Protein AF-A0A7Z6QCH1-F1 (afdb_monomer_lite)

Radius of gyration: 24.49 Å; chains: 1; bounding box: 34×30×82 Å

Structure (mmCIF, N/CA/C/O backbone):
data_AF-A0A7Z6QCH1-F1
#
_entry.id   AF-A0A7Z6QCH1-F1
#
loop_
_atom_site.group_PDB
_atom_site.id
_atom_site.type_symbol
_atom_site.label_atom_id
_atom_site.label_alt_id
_atom_site.label_comp_id
_atom_site.label_asym_id
_atom_site.label_entity_id
_atom_site.label_seq_id
_atom_site.pdbx_PDB_ins_code
_atom_site.Cartn_x
_atom_site.Cartn_y
_atom_site.Cartn_z
_atom_site.occupancy
_atom_site.B_iso_or_equiv
_atom_site.auth_seq_id
_atom_site.auth_comp_id
_atom_site.auth_asym_id
_atom_site.auth_atom_id
_atom_site.pdbx_PDB_model_num
ATOM 1 N N . MET A 1 1 ? 15.263 20.296 61.109 1.00 61.41 1 MET A N 1
ATOM 2 C CA . MET A 1 1 ? 14.165 19.345 60.810 1.00 61.41 1 MET A CA 1
ATOM 3 C C . MET A 1 1 ? 13.140 19.883 59.809 1.00 61.41 1 MET A C 1
ATOM 5 O O . MET A 1 1 ? 12.964 19.236 58.791 1.00 61.41 1 MET A O 1
ATOM 9 N N . LYS A 1 2 ? 12.540 21.075 59.998 1.00 62.50 2 LYS A N 1
ATOM 10 C CA . LYS A 1 2 ? 11.547 21.638 59.047 1.00 62.50 2 LYS A CA 1
ATOM 11 C C . LYS A 1 2 ? 12.040 21.729 57.587 1.00 62.50 2 LYS A C 1
ATOM 13 O O . LYS A 1 2 ? 11.340 21.277 56.697 1.00 62.50 2 LYS A O 1
ATOM 18 N N . ARG A 1 3 ? 13.266 22.219 57.334 1.00 67.62 3 ARG A N 1
ATOM 19 C CA . ARG A 1 3 ? 13.839 22.304 55.966 1.00 67.62 3 ARG A CA 1
ATOM 20 C C . ARG A 1 3 ? 14.036 20.941 55.282 1.00 67.62 3 ARG A C 1
ATOM 22 O O . ARG A 1 3 ? 13.786 20.836 54.091 1.00 67.62 3 ARG A O 1
ATOM 29 N N . LEU A 1 4 ? 14.441 19.910 56.029 1.00 71.88 4 LEU A N 1
ATOM 30 C CA . LEU A 1 4 ? 14.598 18.547 55.493 1.00 71.88 4 LEU A CA 1
ATOM 31 C C . LEU A 1 4 ? 13.239 17.923 55.150 1.00 71.88 4 LEU A C 1
ATOM 33 O O . LEU A 1 4 ? 13.117 17.233 54.146 1.00 71.88 4 LEU A O 1
ATOM 37 N N . PHE A 1 5 ? 12.210 18.230 55.943 1.00 73.56 5 PHE A N 1
ATOM 38 C CA . PHE A 1 5 ? 10.838 17.803 55.676 1.00 73.56 5 PHE A CA 1
ATOM 39 C C . PHE A 1 5 ? 10.277 18.450 54.400 1.00 73.56 5 PHE A C 1
ATOM 41 O O . PHE A 1 5 ? 9.689 17.761 53.577 1.00 73.56 5 PHE A O 1
ATOM 48 N N . PHE A 1 6 ? 10.532 19.747 54.187 1.00 77.44 6 PHE A N 1
ATOM 49 C CA . PHE A 1 6 ? 10.149 20.442 52.950 1.00 77.44 6 PHE A CA 1
ATOM 50 C C . PHE A 1 6 ? 10.866 19.894 51.711 1.00 77.44 6 PHE A C 1
ATOM 52 O O . PHE A 1 6 ? 10.227 19.703 50.683 1.00 77.44 6 PHE A O 1
ATOM 59 N N . LEU A 1 7 ? 12.167 19.602 51.805 1.00 79.75 7 LEU A N 1
ATOM 60 C CA . LEU A 1 7 ? 12.923 19.014 50.693 1.00 79.75 7 LEU A CA 1
ATOM 61 C C . LEU A 1 7 ? 12.437 17.599 50.352 1.00 79.75 7 LEU A C 1
ATOM 63 O O . LEU A 1 7 ? 12.291 17.277 49.178 1.00 79.75 7 LEU A O 1
ATOM 67 N N . SER A 1 8 ? 12.124 16.792 51.370 1.00 82.00 8 SER A N 1
ATOM 68 C CA . SER A 1 8 ? 11.502 15.475 51.195 1.00 82.00 8 SER A CA 1
ATOM 69 C C . SER A 1 8 ? 10.136 15.584 50.506 1.00 82.00 8 SER A C 1
ATOM 71 O O . SER A 1 8 ? 9.868 14.871 49.544 1.00 82.00 8 SER A O 1
ATOM 73 N N . LEU A 1 9 ? 9.303 16.545 50.921 1.00 81.00 9 LEU A N 1
ATOM 74 C CA . LEU A 1 9 ? 7.988 16.773 50.322 1.00 81.00 9 LEU A CA 1
ATOM 75 C C . LEU A 1 9 ? 8.090 17.182 48.842 1.00 81.00 9 LEU A C 1
ATOM 77 O O . LEU A 1 9 ? 7.356 16.662 48.008 1.00 81.00 9 LEU A O 1
ATOM 81 N N . ILE A 1 10 ? 9.024 18.078 48.507 1.00 82.88 10 ILE A N 1
ATOM 82 C CA . ILE A 1 10 ? 9.276 18.510 47.122 1.00 82.88 10 ILE A CA 1
ATOM 83 C C . ILE A 1 10 ? 9.765 17.334 46.274 1.00 82.88 10 ILE A C 1
ATOM 85 O O . ILE A 1 10 ? 9.300 17.153 45.152 1.00 82.88 10 ILE A O 1
ATOM 89 N N . PHE A 1 11 ? 10.665 16.511 46.817 1.00 78.50 11 PHE A N 1
ATOM 90 C CA . PHE A 1 11 ? 11.168 15.328 46.127 1.00 78.50 11 PHE A CA 1
ATOM 91 C C . PHE A 1 11 ? 10.043 14.334 45.811 1.00 78.50 11 PHE A C 1
ATOM 93 O O . PHE A 1 11 ? 9.949 13.845 44.691 1.00 78.50 11 PHE A O 1
ATOM 100 N N . VAL A 1 12 ? 9.133 14.108 46.761 1.00 80.81 12 VAL A N 1
ATOM 101 C CA . VAL A 1 12 ? 7.958 13.249 46.561 1.00 80.81 12 VAL A CA 1
ATOM 102 C C . VAL A 1 12 ? 7.028 13.817 45.484 1.00 80.81 12 VAL A C 1
ATOM 104 O O . VAL A 1 12 ? 6.599 13.076 44.606 1.00 80.81 12 VAL A O 1
ATOM 107 N N . VAL A 1 13 ? 6.760 15.127 45.482 1.00 80.62 13 VAL A N 1
ATOM 108 C CA . VAL A 1 13 ? 5.917 15.771 44.455 1.00 80.62 13 VAL A CA 1
ATOM 109 C C . VAL A 1 13 ? 6.523 15.643 43.051 1.00 80.62 13 VAL A C 1
ATOM 111 O O . VAL A 1 13 ? 5.791 15.380 42.100 1.00 80.62 13 VAL A O 1
ATOM 114 N N . LEU A 1 14 ? 7.848 15.762 42.918 1.00 76.19 14 LEU A N 1
ATOM 115 C CA . LEU A 1 14 ? 8.549 15.607 41.635 1.00 76.19 14 LEU A CA 1
ATOM 116 C C . LEU A 1 14 ? 8.504 14.169 41.085 1.00 76.19 14 LEU A C 1
ATOM 118 O O . LEU A 1 14 ? 8.503 13.977 39.868 1.00 76.19 14 LEU A O 1
ATOM 122 N N . LEU A 1 15 ? 8.439 13.161 41.960 1.00 73.50 15 LEU A N 1
ATOM 123 C CA . LEU A 1 15 ? 8.279 11.760 41.550 1.00 73.50 15 LEU A CA 1
ATOM 124 C C . LEU A 1 15 ? 6.876 11.470 40.996 1.00 73.50 15 LEU A C 1
ATOM 126 O O . LEU A 1 15 ? 6.732 10.635 40.109 1.00 73.50 15 LEU A O 1
ATOM 130 N N . PHE A 1 16 ? 5.844 12.166 41.480 1.00 67.56 16 PHE A N 1
ATOM 131 C CA . PHE A 1 16 ? 4.475 11.986 40.984 1.00 67.56 16 PHE A CA 1
ATOM 132 C C . PHE A 1 16 ? 4.176 12.794 39.713 1.00 67.56 16 PHE A C 1
ATOM 134 O O . PHE A 1 16 ? 3.328 12.383 38.926 1.00 67.56 16 PHE A O 1
ATOM 141 N N . SER A 1 17 ? 4.876 13.906 39.464 1.00 67.25 17 SER A N 1
ATOM 142 C CA . SER A 1 17 ? 4.693 14.714 38.246 1.00 67.25 17 SER A CA 1
ATOM 143 C C . SER A 1 17 ? 5.424 14.177 37.010 1.00 67.25 17 SER A C 1
ATOM 145 O O . SER A 1 17 ? 5.199 14.675 35.910 1.00 67.25 17 SER A O 1
ATOM 147 N N . SER A 1 18 ? 6.285 13.167 37.162 1.00 59.84 18 SER A N 1
ATOM 148 C CA . SER A 1 18 ? 7.054 12.564 36.062 1.00 59.84 18 SER A CA 1
ATOM 149 C C . SER A 1 18 ? 6.364 11.361 35.405 1.00 59.84 18 SER A C 1
ATOM 151 O O . SER A 1 18 ? 6.889 10.801 34.443 1.00 59.84 18 SER A O 1
ATOM 153 N N . VAL A 1 19 ? 5.163 10.987 35.859 1.00 62.56 19 VAL A N 1
ATOM 154 C CA . VAL A 1 19 ? 4.358 9.949 35.206 1.00 62.56 19 VAL A CA 1
ATOM 155 C C . VAL A 1 19 ? 3.614 10.572 34.024 1.00 62.56 19 VAL A C 1
ATOM 157 O O . VAL A 1 19 ? 2.478 11.021 34.152 1.00 62.56 19 VAL A O 1
ATOM 160 N N . ILE A 1 20 ? 4.266 10.625 32.860 1.00 69.25 20 ILE A N 1
ATOM 161 C CA . ILE A 1 20 ? 3.573 10.888 31.595 1.00 69.25 20 ILE A CA 1
ATOM 162 C C . ILE A 1 20 ? 2.740 9.636 31.291 1.00 69.25 20 ILE A C 1
ATOM 164 O O . ILE A 1 20 ? 3.325 8.560 31.137 1.00 69.25 20 ILE A O 1
ATOM 168 N N . PRO A 1 21 ? 1.400 9.719 31.221 1.00 59.12 21 PRO A N 1
ATOM 169 C CA . PRO A 1 21 ? 0.595 8.577 30.823 1.00 59.12 21 PRO A CA 1
ATOM 170 C C . PRO A 1 21 ? 0.903 8.254 29.357 1.00 59.12 21 PRO A C 1
ATOM 172 O O . PRO A 1 21 ? 0.498 8.978 28.450 1.00 59.12 21 PRO A O 1
ATOM 175 N N . VAL A 1 22 ? 1.644 7.171 29.117 1.00 60.22 22 VAL A N 1
ATOM 176 C CA . VAL A 1 22 ? 1.742 6.566 27.787 1.00 60.22 22 VAL A CA 1
ATOM 177 C C . VAL A 1 22 ? 0.430 5.828 27.558 1.00 60.22 22 VAL A C 1
ATOM 179 O O . VAL A 1 22 ? 0.206 4.746 28.098 1.00 60.22 22 VAL A O 1
ATOM 182 N N . SER A 1 23 ? -0.472 6.469 26.818 1.00 64.19 23 SER A N 1
ATOM 183 C CA . SER A 1 23 ? -1.661 5.819 26.274 1.00 64.19 23 SER A CA 1
ATOM 184 C C . SER A 1 23 ? -1.210 4.637 25.423 1.00 64.19 23 SER A C 1
ATOM 186 O O . SER A 1 23 ? -0.364 4.809 24.546 1.00 64.19 23 SER A O 1
ATOM 188 N N . ALA A 1 24 ? -1.747 3.444 25.678 1.00 68.44 24 ALA A N 1
ATOM 189 C CA . ALA A 1 24 ? -1.579 2.341 24.743 1.00 68.44 24 ALA A CA 1
ATOM 190 C C . ALA A 1 24 ? -2.197 2.761 23.400 1.00 68.44 24 ALA A C 1
ATOM 192 O O . ALA A 1 24 ? -3.323 3.261 23.381 1.00 68.44 24 ALA A O 1
ATOM 193 N N . GLU A 1 25 ? -1.438 2.617 22.312 1.00 76.69 25 GLU A N 1
ATOM 194 C CA . GLU A 1 25 ? -1.916 2.916 20.961 1.00 76.69 25 GLU A CA 1
ATOM 195 C C . GLU A 1 25 ? -3.150 2.057 20.675 1.00 76.69 25 GLU A C 1
ATOM 197 O O . GLU A 1 25 ? -3.152 0.844 20.912 1.00 76.69 25 GLU A O 1
ATOM 202 N N . SER A 1 26 ? -4.231 2.695 20.236 1.00 88.88 26 SER A N 1
ATOM 203 C CA . SER A 1 26 ? -5.458 1.974 19.917 1.00 88.88 26 SER A CA 1
ATOM 204 C C . SER A 1 26 ? -5.257 1.100 18.677 1.00 88.88 26 SER A C 1
ATOM 206 O O . SER A 1 26 ? -4.459 1.411 17.796 1.00 88.88 26 SER A O 1
ATOM 208 N N . GLU A 1 27 ? -6.020 0.011 18.556 1.00 91.62 27 GLU A N 1
ATOM 209 C CA . GLU A 1 27 ? -5.979 -0.829 17.349 1.00 91.62 27 GLU A CA 1
ATOM 210 C C . GLU A 1 27 ? -6.324 -0.021 16.079 1.00 91.62 27 GLU A C 1
ATOM 212 O O . GLU A 1 27 ? -5.755 -0.252 15.013 1.00 91.62 27 GLU A O 1
ATOM 217 N N . PHE A 1 28 ? -7.187 0.993 16.211 1.00 91.81 28 PHE A N 1
ATOM 218 C CA . PHE A 1 28 ? -7.458 1.959 15.149 1.00 91.81 28 PHE A CA 1
ATOM 219 C C . PHE A 1 28 ? -6.198 2.722 14.715 1.00 91.81 28 PHE A C 1
ATOM 221 O O . PHE A 1 28 ? -5.894 2.769 13.524 1.00 91.81 28 PHE A O 1
ATOM 228 N N . GLU A 1 29 ? -5.464 3.304 15.668 1.00 93.62 29 GLU A N 1
ATOM 229 C CA . GLU A 1 29 ? -4.233 4.061 15.401 1.00 93.62 29 GLU A CA 1
ATOM 230 C C . GLU A 1 29 ? -3.141 3.174 14.800 1.00 93.62 29 GLU A C 1
ATOM 232 O O . GLU A 1 29 ? -2.511 3.583 13.827 1.00 93.62 29 GLU A O 1
ATOM 237 N N . LEU A 1 30 ? -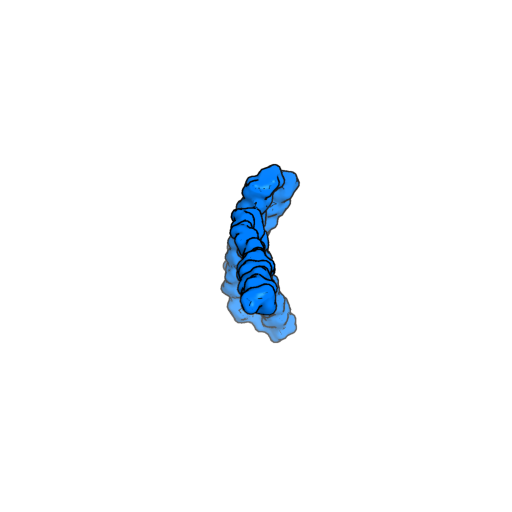3.002 1.933 15.280 1.00 94.88 30 LEU A N 1
ATOM 238 C CA . LEU A 1 30 ? -2.058 0.958 14.730 1.00 94.88 30 LEU A CA 1
ATOM 239 C C . LEU A 1 30 ? -2.316 0.693 13.242 1.00 94.88 30 LEU A C 1
ATOM 241 O O . LEU A 1 30 ? -1.403 0.792 12.420 1.00 94.88 30 LEU A O 1
ATOM 245 N N . TYR A 1 31 ? -3.561 0.385 12.868 1.00 96.31 31 TYR A N 1
ATOM 246 C CA . TYR A 1 31 ? -3.906 0.145 11.465 1.00 96.31 31 TYR A CA 1
ATOM 247 C C . TYR A 1 31 ? -3.816 1.408 10.607 1.00 96.31 31 TYR A C 1
ATOM 249 O O . TYR A 1 31 ? -3.444 1.331 9.434 1.00 96.31 31 TYR A O 1
ATOM 257 N N . LEU A 1 32 ? -4.135 2.572 11.174 1.00 95.38 32 LEU A N 1
ATOM 258 C CA . LEU A 1 32 ? -4.035 3.842 10.467 1.00 95.38 32 LEU A CA 1
ATOM 259 C C . LEU A 1 32 ? -2.570 4.230 10.204 1.00 95.38 32 LEU A C 1
ATOM 261 O O . LEU A 1 32 ? -2.230 4.653 9.100 1.00 95.38 32 LEU A O 1
ATOM 265 N N . SER A 1 33 ? -1.695 4.037 11.190 1.00 96.88 33 SER A N 1
ATOM 266 C CA . SER A 1 33 ? -0.246 4.212 11.062 1.00 96.88 33 SER A CA 1
ATOM 267 C C . SER A 1 33 ? 0.323 3.283 9.987 1.00 96.88 33 SER A C 1
ATOM 269 O O . SER A 1 33 ? 1.046 3.723 9.089 1.00 96.88 33 SER A O 1
ATOM 271 N N . ASP A 1 34 ? -0.084 2.014 10.005 1.00 97.88 34 ASP A N 1
ATOM 272 C CA . ASP A 1 34 ? 0.327 1.019 9.017 1.00 97.88 34 ASP A CA 1
ATOM 273 C C . ASP A 1 34 ? -0.149 1.361 7.589 1.00 97.88 34 ASP A C 1
ATOM 275 O O . ASP A 1 34 ? 0.621 1.230 6.631 1.00 97.88 34 ASP A O 1
ATOM 279 N N . PHE A 1 35 ? -1.373 1.886 7.438 1.00 97.94 35 PHE A N 1
ATOM 280 C CA . PHE A 1 35 ? -1.861 2.434 6.168 1.00 97.94 35 PHE A CA 1
ATOM 281 C C . PHE A 1 35 ? -0.931 3.528 5.630 1.00 97.94 35 PHE A C 1
ATOM 283 O O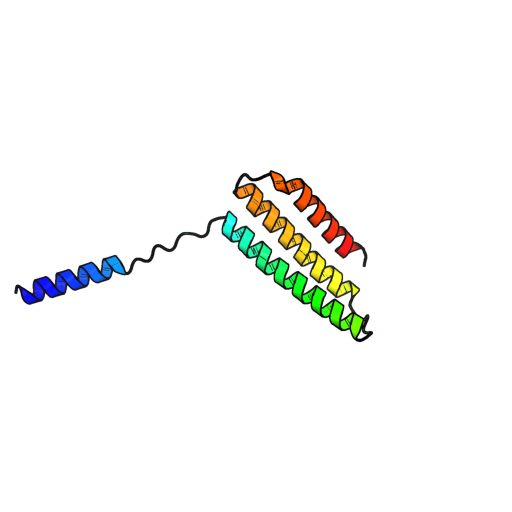 . PHE A 1 35 ? -0.495 3.439 4.480 1.00 97.94 35 PHE A O 1
ATOM 290 N N . TYR A 1 36 ? -0.590 4.531 6.447 1.00 98.19 36 TYR A N 1
ATOM 291 C CA . TYR A 1 36 ? 0.256 5.642 6.004 1.00 98.19 36 TYR A CA 1
ATOM 292 C C . TYR A 1 36 ? 1.662 5.182 5.613 1.00 98.19 36 TYR A C 1
ATOM 294 O O . TYR A 1 36 ? 2.162 5.576 4.559 1.00 98.19 36 TYR A O 1
ATOM 302 N N . GLN A 1 37 ? 2.279 4.296 6.397 1.00 98.50 37 GLN A N 1
ATOM 303 C CA . GLN A 1 37 ? 3.615 3.774 6.090 1.00 98.50 37 GLN A CA 1
ATOM 304 C C . GLN A 1 37 ? 3.653 3.036 4.744 1.00 98.50 37 GLN A C 1
ATOM 306 O O . GLN A 1 37 ? 4.597 3.184 3.964 1.00 98.50 37 GLN A O 1
ATOM 311 N N . LYS A 1 38 ? 2.629 2.231 4.448 1.00 98.69 38 LYS A N 1
ATOM 312 C CA . LYS A 1 38 ? 2.538 1.483 3.186 1.00 98.69 38 LYS A CA 1
ATOM 313 C C . LYS A 1 38 ? 2.164 2.381 2.010 1.00 98.69 38 LYS A C 1
ATOM 315 O O . LYS A 1 38 ? 2.753 2.249 0.937 1.00 98.69 38 LYS A O 1
ATOM 320 N N . GLN A 1 39 ? 1.265 3.343 2.220 1.00 98.44 39 GLN A N 1
ATOM 321 C CA . GLN A 1 39 ? 0.933 4.364 1.226 1.00 98.44 39 GLN A CA 1
ATOM 322 C C . GLN A 1 39 ? 2.177 5.165 0.816 1.00 98.44 39 GLN A C 1
ATOM 324 O O . GLN A 1 39 ? 2.385 5.408 -0.375 1.00 98.44 39 GLN A O 1
ATOM 329 N N . GLU A 1 40 ? 3.021 5.552 1.775 1.00 98.62 40 GLU A N 1
ATOM 330 C CA . GLU A 1 40 ? 4.256 6.290 1.504 1.00 98.62 40 GLU A CA 1
ATOM 331 C C . GLU A 1 40 ? 5.218 5.468 0.635 1.00 98.62 40 GLU A C 1
ATOM 333 O O . GLU A 1 40 ? 5.731 5.970 -0.369 1.00 98.62 40 GLU A O 1
ATOM 338 N N . LYS A 1 41 ? 5.402 4.178 0.953 1.00 98.69 41 LYS A N 1
ATOM 339 C CA . LYS A 1 41 ? 6.222 3.259 0.146 1.00 98.69 41 LYS A CA 1
ATOM 340 C C . LYS A 1 41 ? 5.693 3.123 -1.282 1.00 98.69 41 LYS A C 1
ATOM 342 O O . LYS A 1 41 ? 6.465 3.289 -2.227 1.00 98.69 41 LYS A O 1
ATOM 347 N N . ALA A 1 42 ? 4.390 2.884 -1.447 1.00 98.50 42 ALA A N 1
ATOM 348 C CA . ALA A 1 42 ? 3.759 2.804 -2.765 1.00 98.50 42 ALA A CA 1
ATOM 349 C C . ALA A 1 42 ? 3.968 4.101 -3.564 1.00 98.50 42 ALA A C 1
ATOM 351 O O . ALA A 1 42 ? 4.416 4.066 -4.710 1.00 98.50 42 ALA A O 1
ATOM 352 N N . SER A 1 43 ? 3.720 5.252 -2.934 1.00 98.38 43 SER A N 1
ATOM 353 C CA . SER A 1 43 ? 3.849 6.576 -3.558 1.00 98.38 43 SER A CA 1
ATOM 354 C C . SER A 1 43 ? 5.281 6.872 -3.992 1.00 98.38 43 SER A C 1
ATOM 356 O O . SER A 1 43 ? 5.503 7.399 -5.082 1.00 98.38 43 SER A O 1
ATOM 358 N N . LYS A 1 44 ? 6.266 6.498 -3.169 1.00 98.69 44 LYS A N 1
ATOM 359 C CA . LYS A 1 44 ? 7.682 6.640 -3.507 1.00 98.69 44 LYS A CA 1
ATOM 360 C C . LYS A 1 44 ? 8.035 5.839 -4.761 1.00 98.69 44 LYS A C 1
ATOM 362 O O . LYS A 1 44 ? 8.636 6.393 -5.677 1.00 98.69 44 LYS A O 1
ATOM 367 N N . ILE A 1 45 ? 7.618 4.575 -4.837 1.00 98.31 45 ILE A N 1
ATOM 368 C CA . ILE A 1 45 ? 7.895 3.726 -6.004 1.00 98.31 45 ILE A CA 1
ATOM 369 C C . ILE A 1 45 ? 7.204 4.27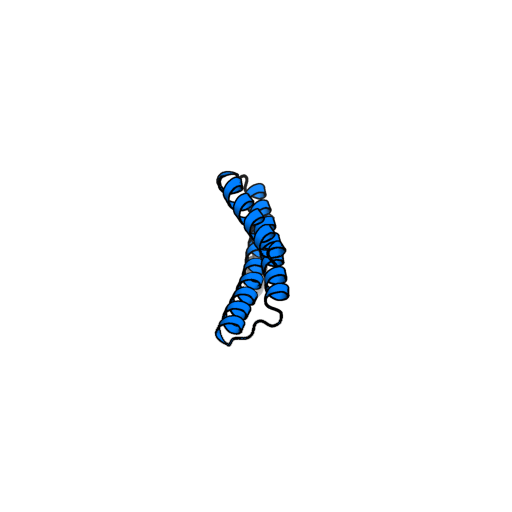9 -7.255 1.00 98.31 45 ILE A C 1
ATOM 371 O O . ILE A 1 45 ? 7.841 4.365 -8.301 1.00 98.31 45 ILE A O 1
ATOM 375 N N . LEU A 1 46 ? 5.939 4.702 -7.158 1.00 97.38 46 LEU A N 1
ATOM 376 C CA . LEU A 1 46 ? 5.218 5.304 -8.286 1.00 97.38 46 LEU A CA 1
ATOM 377 C C . LEU A 1 46 ? 5.905 6.570 -8.803 1.00 97.38 46 LEU A C 1
ATOM 379 O O . LEU A 1 46 ? 6.022 6.749 -10.012 1.00 97.38 46 LEU A O 1
ATOM 383 N N . LYS A 1 47 ? 6.409 7.418 -7.902 1.00 98.12 47 LYS A N 1
ATOM 384 C CA . LYS A 1 47 ? 7.168 8.616 -8.273 1.00 98.12 47 LYS A CA 1
ATOM 385 C C . LYS A 1 47 ? 8.478 8.268 -8.976 1.00 98.12 47 LYS A C 1
ATOM 387 O O . LYS A 1 47 ? 8.859 8.933 -9.932 1.00 98.12 47 LYS A O 1
ATOM 392 N N . GLU A 1 48 ? 9.168 7.230 -8.517 1.00 97.00 48 GLU A N 1
ATOM 393 C CA . GLU A 1 48 ? 10.391 6.761 -9.168 1.00 97.00 48 GLU A CA 1
ATOM 394 C C . GLU A 1 48 ? 10.096 6.159 -10.556 1.00 97.00 48 GLU A C 1
ATOM 396 O O . GLU A 1 48 ? 10.830 6.449 -11.493 1.00 97.00 48 GLU A O 1
ATOM 401 N N . ILE A 1 49 ? 8.986 5.427 -10.727 1.00 96.44 49 ILE A N 1
ATOM 402 C CA . ILE A 1 49 ? 8.508 4.967 -12.046 1.00 96.44 49 ILE A CA 1
ATOM 403 C C . ILE A 1 49 ? 8.191 6.153 -12.963 1.00 96.44 49 ILE A C 1
ATOM 405 O O . ILE A 1 49 ? 8.543 6.131 -14.138 1.00 96.44 49 ILE A O 1
ATOM 409 N N . GLU A 1 50 ? 7.519 7.185 -12.448 1.00 96.75 50 GLU A N 1
ATOM 410 C CA . GLU A 1 50 ? 7.205 8.390 -13.218 1.00 96.75 50 GLU A CA 1
ATOM 411 C C . GLU A 1 50 ? 8.481 9.079 -13.722 1.00 96.75 50 GLU A C 1
ATOM 413 O O . GLU A 1 50 ? 8.537 9.487 -14.883 1.00 96.75 50 GLU A O 1
ATOM 418 N N . THR A 1 51 ? 9.511 9.181 -12.876 1.00 96.69 51 THR A N 1
ATOM 419 C CA . THR A 1 51 ? 10.831 9.691 -13.270 1.00 96.69 51 THR A CA 1
ATOM 420 C C . THR A 1 51 ? 11.484 8.801 -14.326 1.00 96.69 51 THR A C 1
ATOM 422 O O . THR A 1 51 ? 11.851 9.311 -15.381 1.00 96.69 51 THR A O 1
ATOM 425 N N . ASP A 1 52 ? 11.553 7.482 -14.099 1.00 94.69 52 ASP A N 1
ATOM 426 C CA . ASP A 1 52 ? 12.150 6.526 -15.045 1.00 94.69 52 ASP A CA 1
ATOM 427 C C . ASP A 1 52 ? 11.500 6.659 -16.439 1.00 94.69 52 ASP A C 1
ATOM 429 O O . ASP A 1 52 ? 12.192 6.768 -17.453 1.00 94.69 52 ASP A O 1
ATOM 433 N N . LEU A 1 53 ? 10.164 6.740 -16.489 1.00 95.06 53 LEU A N 1
ATOM 434 C CA . LEU A 1 53 ? 9.401 6.905 -17.729 1.00 95.06 53 LEU A CA 1
ATOM 435 C C . LEU A 1 53 ? 9.670 8.246 -18.426 1.00 95.06 53 LEU A C 1
ATOM 437 O O . LEU A 1 53 ? 9.745 8.279 -19.657 1.00 95.06 53 LEU A O 1
ATOM 441 N N . LYS A 1 54 ? 9.816 9.344 -17.671 1.00 96.31 54 LYS A N 1
ATOM 442 C CA . LYS A 1 54 ? 10.169 10.668 -18.219 1.00 96.31 54 LYS A CA 1
ATOM 443 C C . LYS A 1 54 ? 11.573 10.685 -18.816 1.00 96.31 54 LYS A C 1
ATOM 445 O O . LYS A 1 54 ? 11.778 11.331 -19.841 1.00 96.31 54 LYS A O 1
ATOM 450 N N . ASP A 1 55 ? 12.489 9.924 -18.230 1.00 94.88 55 ASP A N 1
ATOM 451 C CA . ASP A 1 55 ? 13.865 9.772 -18.707 1.00 94.88 55 ASP A CA 1
ATOM 452 C C . ASP A 1 55 ? 13.979 8.768 -19.875 1.00 94.88 55 ASP A C 1
ATOM 454 O O . ASP A 1 55 ? 15.066 8.513 -20.394 1.00 94.88 55 ASP A O 1
ATOM 458 N N . GLY A 1 56 ? 12.853 8.195 -20.319 1.00 93.62 56 GLY A N 1
ATOM 459 C CA . GLY A 1 56 ? 12.784 7.221 -21.410 1.00 93.62 56 GLY A CA 1
ATOM 460 C C . GLY A 1 56 ? 13.160 5.793 -21.002 1.00 93.62 56 GLY A C 1
ATOM 461 O O . GLY A 1 56 ? 13.145 4.893 -21.845 1.00 93.62 56 GLY A O 1
ATOM 462 N N . SER A 1 57 ? 13.454 5.559 -19.722 1.00 90.44 57 SER A N 1
ATOM 463 C CA . SER A 1 57 ? 13.730 4.235 -19.174 1.00 90.44 57 SER A CA 1
ATOM 464 C C . SER A 1 57 ? 12.427 3.474 -18.945 1.00 90.44 57 SER A C 1
ATOM 466 O O . SER A 1 57 ? 11.525 3.912 -18.233 1.00 90.44 57 SER A O 1
ATOM 468 N N . ARG A 1 58 ? 12.318 2.292 -19.552 1.00 91.75 58 ARG A N 1
ATOM 469 C CA . ARG A 1 58 ? 11.181 1.375 -19.339 1.00 91.75 58 ARG A CA 1
ATOM 470 C C . ARG A 1 58 ? 11.590 0.115 -18.589 1.00 91.75 58 ARG A C 1
ATOM 472 O O . ARG A 1 58 ? 10.750 -0.743 -18.303 1.00 91.75 58 ARG A O 1
ATOM 479 N N . ASP A 1 59 ? 12.869 0.017 -18.250 1.00 88.12 59 ASP A N 1
ATOM 480 C CA . ASP A 1 59 ? 13.434 -1.144 -17.594 1.00 88.12 59 ASP A CA 1
ATOM 481 C C . ASP A 1 59 ? 12.831 -1.287 -16.202 1.00 88.12 59 ASP A C 1
ATOM 483 O O . ASP A 1 59 ? 12.837 -0.368 -15.386 1.00 88.12 59 ASP A O 1
ATOM 487 N N . ARG A 1 60 ? 12.311 -2.482 -15.919 1.00 89.38 60 ARG A N 1
ATOM 488 C CA . ARG A 1 60 ? 11.711 -2.850 -14.628 1.00 89.38 60 ARG A CA 1
ATOM 489 C C . ARG A 1 60 ? 10.429 -2.094 -14.257 1.00 89.38 60 ARG A C 1
ATOM 491 O O . ARG A 1 60 ? 9.885 -2.415 -13.206 1.00 89.38 60 ARG A O 1
ATOM 498 N N . VAL A 1 61 ? 9.883 -1.203 -15.097 1.00 94.00 61 VAL A N 1
ATOM 499 C CA . VAL A 1 61 ? 8.624 -0.471 -14.817 1.00 94.00 61 VAL A CA 1
ATOM 500 C C . VAL A 1 61 ? 7.521 -1.417 -14.349 1.00 94.00 61 VAL A C 1
ATOM 502 O O . VAL A 1 61 ? 6.911 -1.176 -13.314 1.00 94.00 61 VAL A O 1
ATOM 505 N N . CYS A 1 62 ? 7.331 -2.549 -15.031 1.00 94.56 62 CYS A N 1
ATOM 506 C CA . CYS A 1 62 ? 6.311 -3.521 -14.639 1.00 94.56 62 CYS A CA 1
ATOM 507 C C . CYS A 1 62 ? 6.579 -4.208 -13.292 1.00 94.56 62 CYS A C 1
ATOM 509 O O . CYS A 1 62 ? 5.659 -4.387 -12.497 1.00 94.56 62 CYS A O 1
ATOM 511 N N . ALA A 1 63 ? 7.830 -4.574 -13.001 1.00 96.12 63 ALA A N 1
ATOM 512 C CA . ALA A 1 63 ? 8.180 -5.169 -11.711 1.00 96.12 63 ALA A CA 1
ATOM 513 C C . ALA A 1 63 ? 7.958 -4.170 -10.564 1.00 96.12 63 ALA A C 1
ATOM 515 O O . ALA A 1 63 ? 7.389 -4.516 -9.532 1.00 96.12 63 ALA A O 1
ATOM 516 N N . ARG A 1 64 ? 8.336 -2.910 -10.783 1.00 97.38 64 ARG A N 1
ATOM 517 C CA . ARG A 1 64 ? 8.167 -1.828 -9.812 1.00 97.38 64 ARG A CA 1
ATOM 518 C C . ARG A 1 64 ? 6.706 -1.421 -9.642 1.00 97.38 64 ARG A C 1
ATOM 520 O O . 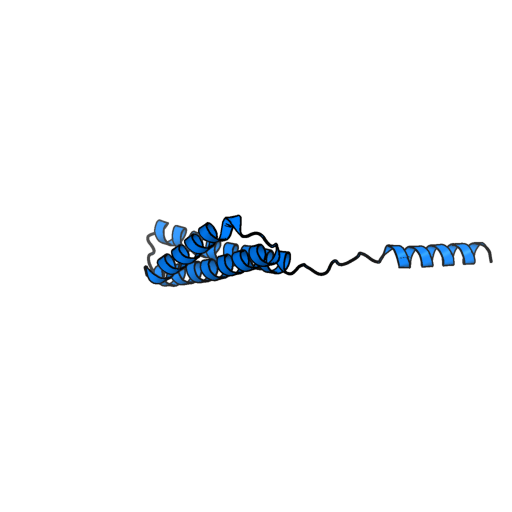ARG A 1 64 ? 6.282 -1.139 -8.530 1.00 97.38 64 ARG A O 1
ATOM 527 N N . GLN A 1 65 ? 5.913 -1.426 -10.714 1.00 97.69 65 GLN A N 1
ATOM 528 C CA . GLN A 1 65 ? 4.473 -1.171 -10.640 1.00 97.69 65 GLN A CA 1
ATOM 529 C C . GLN A 1 65 ? 3.782 -2.241 -9.792 1.00 97.69 65 GLN A C 1
ATOM 531 O O . GLN A 1 65 ? 2.982 -1.905 -8.925 1.00 97.69 65 GLN A O 1
ATOM 536 N N . ARG A 1 66 ? 4.131 -3.519 -9.991 1.00 97.94 66 ARG A N 1
ATOM 537 C CA . ARG A 1 66 ? 3.656 -4.627 -9.149 1.00 97.94 66 ARG A CA 1
ATOM 538 C C . ARG A 1 66 ? 4.039 -4.451 -7.684 1.00 97.94 66 ARG A C 1
ATOM 540 O O . ARG A 1 66 ? 3.215 -4.708 -6.808 1.00 97.94 66 ARG A O 1
ATOM 547 N N . GLU A 1 67 ? 5.260 -3.999 -7.417 1.00 98.19 67 GLU A N 1
ATOM 548 C CA . GLU A 1 67 ? 5.730 -3.702 -6.061 1.00 98.19 67 GLU A CA 1
ATOM 549 C C . GLU A 1 67 ? 4.926 -2.558 -5.425 1.00 98.19 67 GLU A C 1
ATOM 551 O O . GLU A 1 67 ? 4.378 -2.719 -4.335 1.00 98.19 67 GLU A O 1
ATOM 556 N N . ALA A 1 68 ? 4.771 -1.434 -6.132 1.00 98.25 68 ALA A N 1
ATOM 557 C CA . ALA A 1 68 ? 3.957 -0.309 -5.676 1.00 98.25 68 ALA A CA 1
ATOM 558 C C . ALA A 1 68 ? 2.506 -0.727 -5.413 1.00 98.25 68 ALA A C 1
ATOM 560 O O . ALA A 1 68 ? 1.934 -0.381 -4.380 1.00 98.25 68 ALA A O 1
ATOM 561 N N . ALA A 1 69 ? 1.927 -1.506 -6.328 1.00 98.38 69 ALA A N 1
ATOM 562 C CA . ALA A 1 69 ? 0.570 -2.003 -6.203 1.00 98.38 69 ALA A CA 1
ATOM 563 C C . ALA A 1 69 ? 0.403 -2.960 -5.019 1.00 98.38 69 ALA A C 1
ATOM 565 O O . ALA A 1 69 ? -0.611 -2.896 -4.334 1.00 98.38 69 ALA A O 1
ATOM 566 N N . SER A 1 70 ? 1.407 -3.787 -4.719 1.00 98.56 70 SER A N 1
ATOM 567 C CA . SER A 1 70 ? 1.385 -4.664 -3.542 1.00 98.56 70 SER A CA 1
ATOM 568 C C . SER A 1 70 ? 1.329 -3.852 -2.246 1.00 98.56 70 SER A C 1
ATOM 570 O O . SER A 1 70 ? 0.467 -4.106 -1.408 1.00 98.56 70 SER A O 1
ATOM 572 N N . TYR A 1 71 ? 2.140 -2.794 -2.123 1.00 98.75 71 TYR A N 1
ATOM 573 C CA . TYR A 1 71 ? 2.030 -1.870 -0.988 1.00 98.75 71 TYR A CA 1
ATOM 574 C C . TYR A 1 71 ? 0.681 -1.137 -0.944 1.00 98.75 71 TYR A C 1
ATOM 576 O O . TYR A 1 71 ? 0.142 -0.918 0.138 1.00 98.75 71 TYR A O 1
ATOM 584 N N . GLY A 1 72 ? 0.110 -0.779 -2.098 1.00 98.50 72 GLY A N 1
ATOM 585 C CA . GLY A 1 72 ? -1.218 -0.166 -2.189 1.00 98.50 72 GLY A CA 1
ATOM 586 C C . GLY A 1 72 ? -2.352 -1.081 -1.706 1.00 98.50 72 GLY A C 1
ATOM 587 O O . GLY A 1 72 ? -3.243 -0.626 -0.981 1.00 98.50 72 GLY A O 1
ATOM 588 N N . ILE A 1 73 ? -2.289 -2.376 -2.045 1.00 98.62 73 ILE A N 1
ATOM 589 C CA . ILE A 1 73 ? -3.193 -3.424 -1.536 1.00 98.62 73 ILE A CA 1
ATOM 590 C C . ILE A 1 73 ? -3.087 -3.490 -0.014 1.00 98.62 73 ILE A C 1
ATOM 592 O O . ILE A 1 73 ? -4.089 -3.300 0.673 1.00 98.62 73 ILE A O 1
ATOM 596 N N . GLU A 1 74 ? -1.877 -3.694 0.511 1.00 98.62 74 GLU A N 1
ATOM 597 C CA . GLU A 1 74 ? -1.659 -3.834 1.952 1.00 98.62 74 GLU A CA 1
ATOM 598 C C . GLU A 1 74 ? -2.091 -2.577 2.723 1.00 98.62 74 GLU A C 1
ATOM 600 O O . GLU A 1 74 ? -2.705 -2.684 3.783 1.00 98.62 74 GLU A O 1
ATOM 605 N N . ALA A 1 75 ? -1.815 -1.382 2.188 1.00 98.44 75 ALA A N 1
ATOM 606 C CA . ALA A 1 75 ? -2.267 -0.124 2.775 1.00 98.44 75 ALA A CA 1
ATOM 607 C C . ALA A 1 75 ? -3.799 -0.093 2.870 1.00 98.44 75 ALA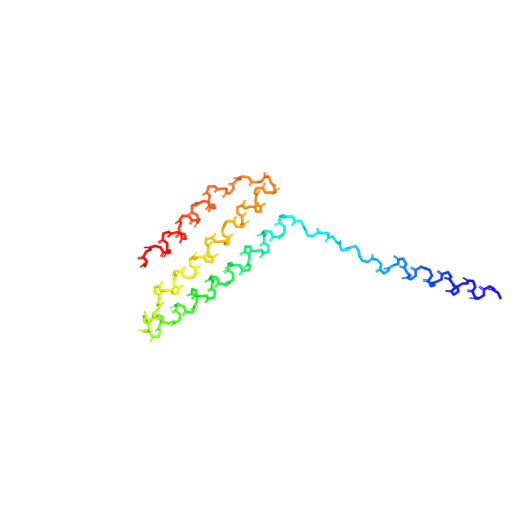 A C 1
ATOM 609 O O . ALA A 1 75 ? -4.360 0.162 3.936 1.00 98.44 75 ALA A O 1
ATOM 610 N N . THR A 1 76 ? -4.484 -0.378 1.762 1.00 98.19 76 THR A N 1
ATOM 611 C CA . THR A 1 76 ? -5.950 -0.326 1.696 1.00 98.19 76 THR A CA 1
ATOM 612 C C . THR A 1 76 ? -6.591 -1.354 2.631 1.00 98.19 76 THR A C 1
ATOM 614 O O . THR A 1 76 ? -7.574 -1.045 3.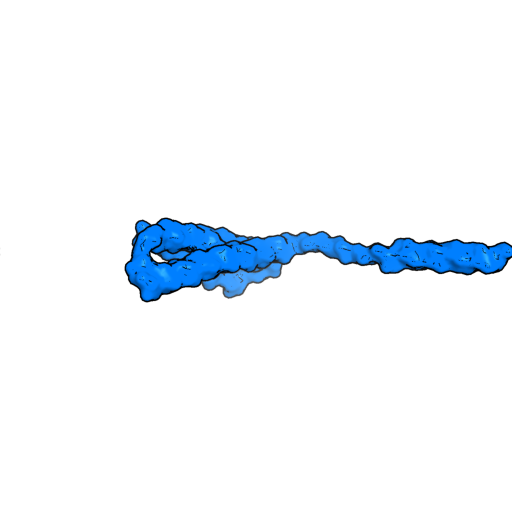302 1.00 98.19 76 THR A O 1
ATOM 617 N N . GLU A 1 77 ? -6.013 -2.552 2.748 1.00 98.19 77 GLU A N 1
ATOM 618 C CA . GLU A 1 77 ? -6.453 -3.567 3.710 1.00 98.19 77 GLU A CA 1
ATOM 619 C C . GLU A 1 77 ? -6.320 -3.090 5.161 1.00 98.19 77 GLU A C 1
ATOM 621 O O . GLU A 1 77 ? -7.235 -3.301 5.960 1.00 98.19 77 GLU A O 1
ATOM 626 N N . SER A 1 78 ? -5.223 -2.415 5.510 1.00 97.75 78 SER A N 1
ATOM 627 C CA . SER A 1 78 ? -5.052 -1.826 6.842 1.00 97.75 78 SER A CA 1
ATOM 628 C C . SER A 1 78 ? -6.046 -0.704 7.100 1.00 97.75 78 SER A C 1
ATOM 630 O O . SER A 1 78 ? -6.658 -0.663 8.166 1.00 97.75 78 SER A O 1
ATOM 632 N N . LEU A 1 79 ? -6.323 0.136 6.104 1.00 96.25 79 LEU A N 1
ATOM 633 C CA . LEU A 1 79 ? -7.349 1.166 6.228 1.00 96.25 79 LEU A CA 1
ATOM 634 C C . LEU A 1 79 ? -8.736 0.551 6.470 1.00 96.25 79 LEU A C 1
ATOM 636 O O . LEU A 1 79 ? -9.444 0.971 7.382 1.00 96.25 79 LEU A O 1
ATOM 640 N N . ILE A 1 80 ? -9.101 -0.503 5.733 1.00 96.19 80 ILE A N 1
ATOM 641 C CA . ILE A 1 80 ? -10.347 -1.253 5.958 1.00 96.19 80 ILE A CA 1
ATOM 642 C C . ILE A 1 80 ? -10.425 -1.775 7.399 1.00 96.19 80 ILE A C 1
ATOM 644 O O . ILE A 1 80 ? -11.478 -1.665 8.029 1.00 96.19 80 ILE A O 1
ATOM 648 N N . LYS A 1 81 ? -9.330 -2.325 7.941 1.00 95.56 81 LYS A N 1
ATOM 649 C CA . LYS A 1 81 ? -9.284 -2.794 9.336 1.00 95.56 81 LYS A CA 1
ATOM 650 C C . LYS A 1 81 ? -9.483 -1.646 10.326 1.00 95.56 81 LYS A C 1
ATOM 652 O O . LYS A 1 81 ? -10.314 -1.784 11.216 1.00 95.56 81 LYS A O 1
ATOM 657 N N . ALA A 1 82 ? -8.825 -0.503 10.120 1.00 94.44 82 ALA A N 1
ATOM 658 C CA . ALA A 1 82 ? -9.000 0.682 10.961 1.00 94.44 82 ALA A CA 1
ATOM 659 C C . ALA A 1 82 ? -10.478 1.111 11.017 1.00 94.44 82 ALA A C 1
ATOM 661 O O . ALA A 1 82 ? -11.070 1.226 12.090 1.00 94.44 82 ALA A O 1
ATOM 662 N N . PHE A 1 83 ? -11.118 1.276 9.859 1.00 92.81 83 PHE A N 1
ATOM 663 C CA . PHE A 1 83 ? -12.521 1.687 9.794 1.00 92.81 83 PHE A CA 1
ATOM 664 C C . PHE A 1 83 ? -13.475 0.673 10.447 1.00 92.81 83 PHE A C 1
ATOM 666 O O . PHE A 1 83 ? -14.395 1.084 11.157 1.00 92.81 83 PHE A O 1
ATOM 673 N N . LYS A 1 84 ? -13.221 -0.633 10.287 1.00 92.56 84 LYS A N 1
ATOM 674 C CA . LYS A 1 84 ? -13.983 -1.694 10.966 1.00 92.56 84 LYS A CA 1
ATOM 675 C C . LYS A 1 84 ? -13.842 -1.627 12.487 1.00 92.56 84 LYS A C 1
ATOM 677 O O . LYS A 1 84 ? -14.852 -1.691 13.182 1.00 92.56 84 LYS A O 1
ATOM 682 N N . THR A 1 85 ? -12.628 -1.440 13.006 1.00 89.81 85 THR A N 1
ATOM 683 C CA . THR A 1 85 ? -12.377 -1.282 14.451 1.00 89.81 85 THR A CA 1
ATOM 684 C C . THR A 1 85 ? -13.084 -0.051 15.022 1.00 89.81 85 THR A C 1
ATOM 686 O O . THR A 1 85 ? -13.576 -0.089 16.146 1.00 89.81 85 THR A O 1
ATOM 689 N N . ASN A 1 86 ? -13.201 1.025 14.240 1.00 87.81 86 ASN A N 1
ATOM 690 C CA . ASN A 1 86 ? -13.895 2.248 14.647 1.00 87.81 86 ASN A CA 1
ATOM 691 C C . ASN A 1 86 ? -15.426 2.205 14.426 1.00 87.81 86 ASN A C 1
ATOM 693 O O . ASN A 1 86 ? -16.102 3.216 14.609 1.00 87.81 86 ASN A O 1
ATOM 697 N N . GLY A 1 87 ? -15.985 1.068 13.990 1.00 83.06 87 GLY A N 1
ATOM 698 C CA . GLY A 1 87 ? -17.423 0.902 13.742 1.00 83.06 87 GLY A CA 1
ATOM 699 C C . GLY A 1 87 ? -17.970 1.733 12.574 1.00 83.06 87 GLY A C 1
ATOM 700 O O . GLY A 1 87 ? -19.163 2.028 12.533 1.00 83.06 87 GLY A O 1
ATOM 701 N N . SER A 1 88 ? -17.111 2.147 11.639 1.00 83.50 88 SER A N 1
ATOM 702 C CA . SER A 1 88 ? -17.483 2.992 10.504 1.00 83.50 88 SER A CA 1
ATOM 703 C C . SER A 1 88 ? -17.506 2.184 9.208 1.00 83.50 88 SER A C 1
ATOM 705 O O . SER A 1 88 ? -16.466 1.769 8.699 1.00 83.50 88 SER A O 1
ATOM 707 N N . GLU A 1 89 ? -18.700 1.982 8.648 1.00 83.19 89 GLU A N 1
ATOM 708 C CA . GLU A 1 89 ? -18.890 1.203 7.414 1.00 83.19 89 GLU A CA 1
ATOM 709 C C . GLU A 1 89 ? -19.140 2.067 6.170 1.00 83.19 89 GLU A C 1
ATOM 711 O O . GLU A 1 89 ? -19.109 1.566 5.046 1.00 83.19 89 GLU A O 1
ATOM 716 N N . SER A 1 90 ? -19.336 3.378 6.340 1.00 84.81 90 SER A N 1
ATOM 717 C CA . SER A 1 90 ? -19.775 4.284 5.266 1.00 84.81 90 SER A CA 1
ATOM 718 C C . SER A 1 90 ? -18.805 4.384 4.085 1.00 84.81 90 SER A C 1
ATOM 720 O O . SER A 1 90 ? -19.205 4.793 2.999 1.00 84.81 90 SER A O 1
ATOM 722 N N . GLN A 1 91 ? -17.538 4.012 4.281 1.00 87.44 91 GLN A N 1
ATOM 723 C CA . GLN A 1 91 ? -16.506 4.054 3.245 1.00 87.44 91 GLN A CA 1
ATOM 724 C C . GLN A 1 91 ? -16.114 2.674 2.703 1.00 87.44 91 GLN A C 1
ATOM 726 O O . GLN A 1 91 ? -15.259 2.606 1.824 1.00 87.44 91 GLN A O 1
ATOM 731 N N . MET A 1 92 ? -16.723 1.579 3.179 1.00 93.00 92 MET A N 1
ATOM 732 C CA . MET A 1 92 ? -16.299 0.218 2.814 1.00 93.00 92 MET A CA 1
ATOM 733 C C . MET A 1 92 ? -16.380 -0.052 1.312 1.00 93.00 92 MET A C 1
ATOM 735 O O . MET A 1 92 ? -15.461 -0.649 0.761 1.00 93.00 92 MET A O 1
ATOM 739 N N . GLU A 1 93 ? -17.429 0.423 0.640 1.00 93.94 93 GLU A N 1
ATOM 740 C CA . GLU A 1 93 ? -17.584 0.255 -0.809 1.00 93.94 93 GLU A CA 1
ATOM 741 C C . GLU A 1 93 ? -16.460 0.961 -1.583 1.00 93.94 93 GLU A C 1
ATOM 743 O O . GLU A 1 93 ? -15.815 0.358 -2.439 1.00 93.94 93 GLU A O 1
ATOM 748 N N . ASN A 1 94 ? -16.147 2.207 -1.214 1.00 94.38 94 ASN A N 1
ATOM 749 C CA . ASN A 1 94 ? -15.064 2.972 -1.836 1.00 94.38 94 ASN A CA 1
ATOM 750 C C . ASN A 1 94 ? -13.693 2.338 -1.580 1.00 94.38 94 ASN A C 1
ATOM 752 O O . ASN A 1 94 ? -12.855 2.283 -2.480 1.00 94.38 94 ASN A O 1
ATOM 756 N N . LEU A 1 95 ? -13.457 1.847 -0.361 1.00 95.69 95 LEU A N 1
ATOM 757 C CA . LEU A 1 95 ? -12.210 1.171 -0.011 1.00 95.69 95 LEU A CA 1
ATOM 758 C C . LEU A 1 95 ? -12.063 -0.156 -0.756 1.00 95.69 95 LEU A C 1
ATOM 760 O O . LEU A 1 95 ? -10.972 -0.469 -1.226 1.00 95.69 95 LEU A O 1
ATOM 764 N N . GLN A 1 96 ? -13.153 -0.906 -0.922 1.00 97.06 96 GLN A N 1
ATOM 765 C CA . GLN A 1 96 ? -13.149 -2.143 -1.695 1.00 97.06 96 GLN A CA 1
ATOM 766 C C . GLN A 1 96 ? -12.876 -1.870 -3.180 1.00 97.06 96 GLN A C 1
ATOM 768 O O . GLN A 1 96 ? -12.025 -2.528 -3.771 1.00 97.06 96 GLN A O 1
ATOM 773 N N . ALA A 1 97 ? -13.501 -0.840 -3.757 1.00 96.75 97 ALA A N 1
ATOM 774 C CA . ALA A 1 97 ? -13.213 -0.413 -5.124 1.00 96.75 97 ALA A CA 1
ATOM 775 C C . ALA A 1 97 ? -11.744 0.021 -5.297 1.00 96.75 97 ALA A C 1
ATOM 777 O O . ALA A 1 97 ? -11.103 -0.327 -6.289 1.00 96.75 97 ALA A O 1
ATOM 778 N N . GLY A 1 98 ? -11.182 0.742 -4.320 1.00 95.75 98 GLY A N 1
ATOM 779 C CA . GLY A 1 98 ? -9.762 1.100 -4.303 1.00 95.75 98 GLY A CA 1
ATOM 780 C C . GLY A 1 98 ? -8.843 -0.124 -4.233 1.00 95.75 98 GLY A C 1
ATOM 781 O O . GLY A 1 98 ? -7.854 -0.200 -4.963 1.00 95.75 98 GLY A O 1
ATOM 782 N N . LEU A 1 99 ? -9.195 -1.113 -3.408 1.00 97.94 99 LEU A N 1
ATOM 783 C CA . LEU A 1 99 ? -8.469 -2.377 -3.291 1.00 97.94 99 LEU A CA 1
ATOM 784 C C . LEU A 1 99 ? -8.464 -3.149 -4.617 1.00 97.94 99 LEU A C 1
ATOM 786 O O . LEU A 1 99 ? -7.424 -3.662 -5.034 1.00 97.94 99 LEU A O 1
ATOM 790 N N . ASP A 1 100 ? -9.603 -3.191 -5.305 1.00 98.25 100 ASP A N 1
ATOM 791 C CA . ASP A 1 100 ? -9.721 -3.860 -6.598 1.00 98.25 100 ASP A CA 1
ATOM 792 C C . ASP A 1 100 ? -8.919 -3.131 -7.684 1.00 98.25 100 ASP A C 1
ATOM 794 O O . ASP A 1 100 ? -8.222 -3.780 -8.463 1.00 98.25 100 ASP A O 1
ATOM 798 N N . LYS A 1 101 ? -8.873 -1.792 -7.663 1.00 97.88 101 LYS A N 1
ATOM 799 C CA . LYS A 1 101 ? -7.997 -1.015 -8.558 1.00 97.88 101 LYS A CA 1
ATOM 800 C C . LYS A 1 101 ? -6.516 -1.312 -8.350 1.00 97.88 101 LYS A C 1
ATOM 802 O O . LYS A 1 101 ? -5.772 -1.394 -9.325 1.00 97.88 101 LYS A O 1
ATOM 807 N N . TRP A 1 102 ? -6.072 -1.509 -7.111 1.00 98.00 102 TRP A N 1
ATOM 808 C CA . TRP A 1 102 ? -4.688 -1.909 -6.860 1.00 98.00 102 TRP A CA 1
ATOM 809 C C . TRP A 1 102 ? -4.379 -3.319 -7.364 1.00 98.00 102 TRP A C 1
ATOM 811 O O . TRP A 1 102 ? -3.302 -3.548 -7.914 1.00 98.00 102 TRP A O 1
ATOM 821 N N . ARG A 1 103 ? -5.324 -4.256 -7.229 1.00 98.25 103 ARG A N 1
ATOM 822 C CA . ARG A 1 103 ? -5.191 -5.612 -7.788 1.00 98.25 103 ARG A CA 1
ATOM 823 C C . ARG A 1 103 ? -5.114 -5.576 -9.311 1.00 98.25 103 ARG A C 1
ATOM 825 O O . ARG A 1 103 ? -4.202 -6.170 -9.876 1.00 98.25 103 ARG A O 1
ATOM 832 N N . GLU A 1 104 ? -5.988 -4.806 -9.957 1.00 97.88 104 GLU A N 1
ATOM 833 C CA . GLU A 1 104 ? -5.926 -4.561 -11.401 1.00 97.88 104 GLU A CA 1
ATOM 834 C C . GLU A 1 104 ? -4.568 -3.975 -11.811 1.00 97.88 104 GLU A C 1
ATOM 836 O O . GLU A 1 104 ? -3.949 -4.465 -12.750 1.00 97.88 104 GLU A O 1
ATOM 841 N N . LEU A 1 105 ? -4.059 -2.965 -11.093 1.00 96.06 105 LEU A N 1
ATOM 842 C CA . LEU A 1 105 ? -2.765 -2.347 -11.401 1.00 96.06 105 LEU A CA 1
ATOM 843 C C . LEU A 1 105 ? -1.594 -3.331 -11.260 1.00 96.06 105 LEU A C 1
ATOM 845 O O . LEU A 1 105 ? -0.656 -3.292 -12.062 1.00 96.06 105 LEU A O 1
ATOM 849 N N . ARG A 1 106 ? -1.634 -4.202 -10.246 1.00 96.88 106 ARG A N 1
ATOM 850 C CA . ARG A 1 106 ? -0.638 -5.260 -10.044 1.00 96.88 106 ARG A CA 1
ATOM 851 C C . ARG A 1 106 ? -0.643 -6.245 -11.214 1.00 96.88 106 ARG A C 1
ATOM 853 O O . ARG A 1 106 ? 0.427 -6.624 -11.678 1.00 96.88 106 ARG A O 1
ATOM 860 N N . ASP A 1 107 ? -1.828 -6.624 -11.681 1.00 96.50 107 ASP A N 1
ATOM 861 C CA . ASP A 1 107 ? -2.011 -7.693 -12.668 1.00 96.50 107 ASP A CA 1
ATOM 862 C C . ASP A 1 107 ? -2.021 -7.182 -14.127 1.00 96.50 107 ASP A C 1
ATOM 864 O O . ASP A 1 107 ? -2.008 -7.978 -15.063 1.00 96.50 107 ASP A O 1
ATOM 868 N N . TYR A 1 108 ? -2.039 -5.859 -14.338 1.00 91.88 108 TYR A N 1
ATOM 869 C CA . TYR A 1 108 ? -1.975 -5.219 -15.660 1.00 91.88 108 TYR A CA 1
ATOM 870 C C . TYR A 1 108 ? -0.636 -5.447 -16.370 1.00 91.88 108 TYR A C 1
ATOM 872 O O . TYR A 1 108 ? -0.572 -5.602 -17.590 1.00 91.88 108 TYR A O 1
ATOM 880 N N . CYS A 1 109 ? 0.433 -5.423 -15.581 1.00 82.31 109 CYS A N 1
ATOM 881 C CA . CYS A 1 109 ? 1.738 -5.917 -15.970 1.00 82.31 109 CYS A CA 1
ATOM 882 C C . CYS A 1 109 ? 1.803 -7.404 -15.617 1.00 82.31 109 CYS A C 1
ATOM 884 O O . CYS A 1 109 ? 2.566 -8.118 -16.297 1.00 82.31 109 CYS A O 1
#

Sequence (109 aa):
MKRLFFLSLIFVVLLFSSVIPVSAESEFELYLSDFYQKQEKASKILKEIETDLKDGSRDRVCARQREAASYGIEATESLIKAFKTNGSESQMENLQAGLDKWRELRDYC

Foldseek 3Di:
DVVVVVVVVVVVVVVVVPPDDPDDQDLLNVLLVLLVVLLVVLVVLVVVLVVCVVVVHPPCSLVSQLVSLVSQLSSLVSNLSSCVSVVHCPCVVVSVVSNVVSVCSNPVD

pLDDT: mean 89.68, std 11.24, range [59.12, 98.75]

Secondary structure (DSSP, 8-state):
-HHHHHHHHHHHHHHHTT----PPPPHHHHHHHHHHHHHHHHHHHHHHHHHHHHTT--TTHHHHHHHHHHHHHHHHHHHHHHHHHTT--TTHHHHHHHHHHHHHHHHH-